Protein AF-J3A6S9-F1 (afdb_monomer_lite)

Secondary structure (DSSP, 8-state):
--PPP-----HHHHHHHHHHHHHHHTT--SSHHHHHHHHHHHHHHTTPPP-PPPEEHHHHHHHHT--HHHHHHHHHTTS--PEE-TTS-EEE-HHHHHHHHHHHHHHHTT--HHHHHHHHHHHHH-HHHHHHHHHHHHHHHHHHHHHHHHHHHHHHHHHHHHHHHTTTS---

Foldseek 3Di:
DDDDDDDDPDPPVVVVVVVVVVVVVLVVPPDPLLSVLVVLLVCLLVVNFAPDAKDWLVVLCVVNVHDSVVVVVCVVLVLAPWDQDPPRTTIGGRVRSSSVSNQVSVVVLVQDSVLSSVLSVCSVPPSVVSVVSVVVSSVVSVVVVVVVVVVVVVVVVVVVVVVVVVVVPDDD

Sequence (172 aa):
MNAMPLSRPDAAASAASDQAHLDNDAASFEDAFTQARWRAFLRIVEGRPRPATKAMIGDVARWHGVTLKALHNLDERRITQCERGPGGVRFYGPDDQARIEVALTLRDFDVGLDDIRRFIELLDRDRGAARTFLAQVLTDRIADFRRREQRAARTIAWLRTASSQTGDDRLP

Structure (mmCIF, N/CA/C/O backbone):
data_AF-J3A6S9-F1
#
_entry.id   AF-J3A6S9-F1
#
loop_
_atom_site.group_PDB
_atom_site.id
_atom_site.type_symbol
_atom_site.label_atom_id
_atom_site.label_alt_id
_atom_site.label_comp_id
_atom_site.label_asym_id
_atom_site.label_entity_id
_atom_site.label_seq_id
_atom_site.pdbx_PDB_ins_code
_atom_site.Cartn_x
_atom_site.Cartn_y
_atom_site.Cartn_z
_atom_site.occupancy
_atom_site.B_iso_or_equiv
_atom_site.auth_seq_id
_atom_site.auth_comp_id
_atom_site.auth_asym_id
_atom_site.auth_atom_id
_atom_site.pdbx_PDB_model_num
ATOM 1 N N . MET A 1 1 ? 44.675 30.190 24.594 1.00 42.97 1 MET A N 1
ATOM 2 C CA . MET A 1 1 ? 43.438 30.025 23.800 1.00 42.97 1 MET A CA 1
ATOM 3 C C . MET A 1 1 ? 43.577 28.753 22.986 1.00 42.97 1 MET A C 1
ATOM 5 O O . MET A 1 1 ? 44.373 28.753 22.063 1.00 42.97 1 MET A O 1
ATOM 9 N N . ASN A 1 2 ? 42.903 27.664 23.359 1.00 40.38 2 ASN A N 1
ATOM 10 C CA . ASN A 1 2 ? 42.873 26.453 22.537 1.00 40.38 2 ASN A CA 1
ATOM 11 C C . ASN A 1 2 ? 41.439 25.920 22.507 1.00 40.38 2 ASN A C 1
ATOM 13 O O . ASN A 1 2 ? 40.813 25.778 23.557 1.00 40.38 2 ASN A O 1
ATOM 17 N N . ALA A 1 3 ? 40.909 25.748 21.298 1.00 42.09 3 ALA A N 1
ATOM 18 C CA . ALA A 1 3 ? 39.516 25.426 21.032 1.00 42.09 3 ALA A CA 1
ATOM 19 C C . ALA A 1 3 ? 39.204 23.969 21.405 1.00 42.09 3 ALA A C 1
ATOM 21 O O . ALA A 1 3 ? 39.919 23.045 21.027 1.00 42.09 3 ALA A O 1
ATOM 22 N N . MET A 1 4 ? 38.118 23.784 22.149 1.00 37.06 4 MET A N 1
ATOM 23 C CA . MET A 1 4 ? 37.555 22.493 22.533 1.00 37.06 4 MET A CA 1
ATOM 24 C C . MET A 1 4 ? 36.762 21.924 21.339 1.00 37.06 4 MET A C 1
ATOM 26 O O . MET A 1 4 ? 35.887 22.628 20.829 1.00 37.06 4 MET A O 1
ATOM 30 N N . PRO A 1 5 ? 37.030 20.697 20.851 1.00 46.69 5 PRO A N 1
ATOM 31 C CA . PRO A 1 5 ? 36.211 20.105 19.804 1.00 46.69 5 PRO A CA 1
ATOM 32 C C . PRO A 1 5 ? 34.900 19.608 20.423 1.00 46.69 5 PRO A C 1
ATOM 34 O O . PRO A 1 5 ? 34.890 18.742 21.296 1.00 46.69 5 PRO A O 1
ATOM 37 N N . LEU A 1 6 ? 33.781 20.178 19.977 1.00 45.69 6 LEU A N 1
ATOM 38 C CA . LEU A 1 6 ? 32.445 19.672 20.276 1.00 45.69 6 LEU A CA 1
ATOM 39 C C . LEU A 1 6 ? 32.284 18.299 19.606 1.00 45.69 6 LEU A C 1
ATOM 41 O O . LEU A 1 6 ? 32.168 18.214 18.382 1.00 45.69 6 LEU A O 1
ATOM 45 N N . SER A 1 7 ? 32.271 17.232 20.411 1.00 49.41 7 SER A N 1
ATOM 46 C CA . SER A 1 7 ? 31.760 15.919 20.006 1.00 49.41 7 SER A CA 1
ATOM 47 C C . SER A 1 7 ? 30.349 16.085 19.451 1.00 49.41 7 SER A C 1
ATOM 49 O O . SER A 1 7 ? 29.420 16.418 20.186 1.00 49.41 7 SER A O 1
ATOM 51 N N . ARG A 1 8 ? 30.180 15.846 18.148 1.00 47.34 8 ARG A N 1
ATOM 52 C CA . ARG A 1 8 ? 28.858 15.589 17.573 1.00 47.34 8 ARG A CA 1
ATOM 53 C C . ARG A 1 8 ? 28.360 14.256 18.142 1.00 47.34 8 ARG A C 1
ATOM 55 O O . ARG A 1 8 ? 29.071 13.266 17.977 1.00 47.34 8 ARG A O 1
ATOM 62 N N . PRO A 1 9 ? 27.191 14.199 18.802 1.00 48.12 9 PRO A N 1
ATOM 63 C CA . PRO A 1 9 ? 26.603 12.923 19.158 1.00 48.12 9 PRO A CA 1
ATOM 64 C C . PRO A 1 9 ? 26.211 12.145 17.897 1.00 48.12 9 PRO A C 1
ATOM 66 O O . PRO A 1 9 ? 25.952 12.693 16.824 1.00 48.12 9 PRO A O 1
ATOM 69 N N . ASP A 1 10 ? 26.250 10.840 18.085 1.00 49.91 10 ASP A N 1
ATOM 70 C CA . ASP A 1 10 ? 26.443 9.774 17.122 1.00 49.91 10 ASP A CA 1
ATOM 71 C C . ASP A 1 10 ? 25.167 9.488 16.306 1.00 49.91 10 ASP A C 1
ATOM 73 O O . ASP A 1 10 ? 24.284 8.738 16.724 1.00 49.91 10 ASP A O 1
ATOM 77 N N . ALA A 1 11 ? 25.039 10.107 15.127 1.00 47.09 11 ALA A N 1
ATOM 78 C CA . ALA A 1 11 ? 23.911 9.859 14.221 1.00 47.09 11 ALA A CA 1
ATOM 79 C C . ALA A 1 11 ? 23.830 8.384 13.773 1.00 47.09 11 ALA A C 1
ATOM 81 O O . ALA A 1 11 ? 22.746 7.897 13.450 1.00 47.09 11 ALA A O 1
ATOM 82 N N . ALA A 1 12 ? 24.953 7.656 13.797 1.00 42.09 12 ALA A N 1
ATOM 83 C CA . ALA A 1 12 ? 24.983 6.233 13.486 1.00 42.09 12 ALA A CA 1
ATOM 84 C C . ALA A 1 12 ? 24.397 5.372 14.622 1.00 42.09 12 ALA A C 1
ATOM 86 O O . ALA A 1 12 ? 23.722 4.383 14.339 1.00 42.09 12 ALA A O 1
ATOM 87 N N . ALA A 1 13 ? 24.558 5.771 15.889 1.00 41.53 13 ALA A N 1
ATOM 88 C CA . ALA A 1 13 ? 23.974 5.058 17.032 1.00 41.53 13 ALA A CA 1
ATOM 89 C C . ALA A 1 13 ? 22.438 5.202 17.118 1.00 41.53 13 ALA A C 1
ATOM 91 O O . ALA A 1 13 ? 21.748 4.246 17.484 1.00 41.53 13 ALA A O 1
ATOM 92 N N . SER A 1 14 ? 21.891 6.364 16.729 1.00 44.12 14 SER A N 1
ATOM 93 C CA . SER A 1 14 ? 20.433 6.571 16.619 1.00 44.12 14 SER A CA 1
ATOM 94 C C . SER A 1 14 ? 19.834 5.723 15.496 1.00 44.12 14 SER A C 1
ATOM 96 O O . SER A 1 14 ? 18.850 5.026 15.716 1.00 44.12 14 SER A O 1
ATOM 98 N N . ALA A 1 15 ? 20.473 5.700 14.319 1.00 45.06 15 ALA A N 1
ATOM 99 C CA . ALA A 1 15 ? 20.019 4.890 13.188 1.00 45.06 15 ALA A CA 1
ATOM 100 C C . ALA A 1 15 ? 20.060 3.379 13.484 1.00 45.06 15 ALA A C 1
ATOM 102 O O . ALA A 1 15 ? 19.174 2.644 13.058 1.00 45.06 15 ALA A O 1
ATOM 103 N N . ALA A 1 16 ? 21.059 2.911 14.241 1.00 40.03 16 ALA A N 1
ATOM 104 C CA . ALA A 1 16 ? 21.155 1.512 14.656 1.00 40.03 16 ALA A CA 1
ATOM 105 C C . ALA A 1 16 ? 20.070 1.118 15.678 1.00 40.03 16 ALA A C 1
ATOM 107 O O . ALA A 1 16 ? 19.557 0.001 15.623 1.00 40.03 16 ALA A O 1
ATOM 108 N N . SER A 1 17 ? 19.692 2.035 16.576 1.00 43.38 17 SER A N 1
ATOM 109 C CA . SER A 1 17 ? 18.627 1.807 17.565 1.00 43.38 17 SER A CA 1
ATOM 110 C C . SER A 1 17 ? 17.234 1.833 16.925 1.00 43.38 17 SER A C 1
ATOM 112 O O . SER A 1 17 ? 16.406 0.979 17.239 1.00 43.38 17 SER A O 1
ATOM 114 N N . ASP A 1 18 ? 16.999 2.742 15.973 1.00 45.44 18 ASP A N 1
ATOM 115 C CA . ASP A 1 18 ? 15.759 2.788 15.186 1.00 45.44 18 ASP A CA 1
ATOM 116 C C . ASP A 1 18 ? 15.609 1.534 14.309 1.00 45.44 18 ASP A C 1
ATOM 118 O O . ASP A 1 18 ? 14.529 0.947 14.239 1.00 45.44 18 ASP A O 1
ATOM 122 N N . GLN A 1 19 ? 16.703 1.059 13.698 1.00 50.31 19 GLN A N 1
ATOM 123 C CA . GLN A 1 19 ? 16.704 -0.177 12.910 1.00 50.31 19 GLN A CA 1
ATOM 124 C C . GLN A 1 19 ? 16.385 -1.410 13.770 1.00 50.31 19 GLN A C 1
ATOM 126 O O . GLN A 1 19 ? 15.580 -2.246 13.366 1.00 50.31 19 GLN A O 1
ATOM 131 N N . ALA A 1 20 ? 16.952 -1.501 14.976 1.00 46.62 20 ALA A N 1
ATOM 132 C CA . ALA A 1 20 ? 16.676 -2.601 15.899 1.00 46.62 20 ALA A CA 1
ATOM 133 C C . ALA A 1 20 ? 15.212 -2.624 16.385 1.00 46.62 20 ALA A C 1
ATOM 135 O O . ALA A 1 20 ? 14.666 -3.698 16.635 1.00 46.62 20 ALA A O 1
ATOM 136 N N . HIS A 1 21 ? 14.557 -1.461 16.494 1.00 38.19 21 HIS A N 1
ATOM 137 C CA . HIS A 1 21 ? 13.130 -1.377 16.824 1.00 38.19 21 HIS A CA 1
ATOM 138 C C . HIS A 1 21 ? 12.247 -1.847 15.653 1.00 38.19 21 HIS A C 1
ATOM 140 O O . HIS A 1 21 ? 11.332 -2.646 15.854 1.00 38.19 21 HIS A O 1
ATOM 146 N N . LEU A 1 22 ? 12.582 -1.440 14.420 1.00 50.31 22 LEU A N 1
ATOM 147 C CA . LEU A 1 22 ? 11.903 -1.887 13.194 1.00 50.31 22 LEU A CA 1
ATOM 148 C C . LEU A 1 22 ? 12.025 -3.404 12.969 1.00 50.31 22 LEU A C 1
ATOM 150 O O . LEU A 1 22 ? 11.072 -4.043 12.517 1.00 50.31 22 LEU A O 1
ATOM 154 N N . ASP A 1 23 ? 13.179 -3.985 13.305 1.00 48.28 23 ASP A N 1
ATOM 155 C CA . 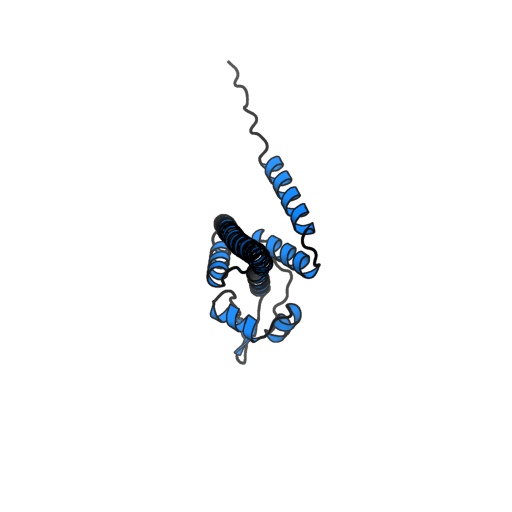ASP A 1 23 ? 13.427 -5.424 13.193 1.00 48.28 23 ASP A CA 1
ATOM 156 C C . ASP A 1 23 ? 12.625 -6.240 14.230 1.00 48.28 23 ASP A C 1
ATOM 158 O O . ASP A 1 23 ? 12.256 -7.385 13.954 1.00 48.28 23 ASP A O 1
ATOM 162 N N . ASN A 1 24 ? 12.303 -5.655 15.392 1.00 51.47 24 ASN A N 1
ATOM 163 C CA . ASN A 1 24 ? 11.503 -6.300 16.439 1.00 51.47 24 ASN A CA 1
ATOM 164 C C . ASN A 1 24 ? 9.994 -6.265 16.118 1.00 51.47 24 ASN A C 1
ATOM 166 O O . ASN A 1 24 ? 9.309 -7.275 16.255 1.00 51.47 24 ASN A O 1
ATOM 170 N N . ASP A 1 25 ? 9.480 -5.155 15.575 1.00 50.84 25 ASP A N 1
ATOM 171 C CA . ASP A 1 25 ? 8.081 -5.058 15.120 1.00 50.84 25 ASP A CA 1
ATOM 172 C C . ASP A 1 25 ? 7.797 -5.929 13.882 1.00 50.84 25 ASP A C 1
ATOM 174 O O . ASP A 1 25 ? 6.701 -6.469 13.725 1.00 50.84 25 ASP A O 1
ATOM 178 N N . ALA A 1 26 ? 8.805 -6.162 13.035 1.00 44.97 26 ALA A N 1
ATOM 179 C CA . ALA A 1 26 ? 8.740 -7.119 11.928 1.00 44.97 26 ALA A CA 1
ATOM 180 C C . ALA A 1 26 ? 8.470 -8.569 12.380 1.00 44.97 26 ALA A C 1
ATOM 182 O O . ALA A 1 26 ? 7.994 -9.392 11.590 1.00 44.97 26 ALA A O 1
ATOM 183 N N . ALA A 1 27 ? 8.829 -8.906 13.623 1.00 47.47 27 ALA A N 1
ATOM 184 C CA . ALA A 1 27 ? 8.594 -10.214 14.229 1.00 47.47 27 ALA A CA 1
ATOM 185 C C . ALA A 1 27 ? 7.190 -10.346 14.846 1.00 47.47 27 ALA A C 1
ATOM 187 O O . ALA A 1 27 ? 6.750 -11.468 15.084 1.00 47.47 27 ALA A O 1
ATOM 188 N N . SER A 1 28 ? 6.471 -9.233 15.032 1.00 52.34 28 SER A N 1
ATOM 189 C CA . SER A 1 28 ? 5.099 -9.196 15.563 1.00 52.34 28 SER A CA 1
ATOM 190 C C . SER A 1 28 ? 4.023 -9.527 14.522 1.00 52.34 28 SER A C 1
ATOM 192 O O . SER A 1 28 ? 2.851 -9.663 14.868 1.00 52.34 28 SER A O 1
ATOM 194 N N . PHE A 1 29 ? 4.384 -9.665 13.242 1.00 56.12 29 PHE A N 1
ATOM 195 C CA . PHE A 1 29 ? 3.459 -10.152 12.221 1.00 56.12 29 PHE A CA 1
ATOM 196 C C . PHE A 1 29 ? 3.288 -11.670 12.367 1.00 56.12 29 PHE A C 1
ATOM 198 O O . PHE A 1 29 ? 4.173 -12.435 11.995 1.00 56.12 29 PHE A O 1
ATOM 205 N N . GLU A 1 30 ? 2.140 -12.088 12.908 1.00 52.50 30 GLU A N 1
ATOM 206 C CA . GLU A 1 30 ? 1.840 -13.480 13.295 1.00 52.50 30 GLU A CA 1
ATOM 207 C C . GLU A 1 30 ? 1.896 -14.498 12.142 1.00 52.50 30 GLU A C 1
ATOM 209 O O . GLU A 1 30 ? 2.030 -15.695 12.386 1.00 52.50 30 GLU A O 1
ATOM 214 N N . ASP A 1 31 ? 1.825 -14.047 10.887 1.00 61.59 31 ASP A N 1
ATOM 215 C CA . ASP A 1 31 ? 1.837 -14.921 9.719 1.00 61.59 31 ASP A CA 1
ATOM 216 C C . ASP A 1 31 ? 3.097 -14.745 8.846 1.00 61.59 31 ASP A C 1
ATOM 218 O O . ASP A 1 31 ? 3.525 -13.636 8.503 1.00 61.59 31 ASP A O 1
ATOM 222 N N . ALA A 1 32 ? 3.677 -15.879 8.436 1.00 57.12 32 ALA A N 1
ATOM 223 C CA . ALA A 1 32 ? 4.919 -15.945 7.668 1.00 57.12 32 ALA A CA 1
ATOM 224 C C . ALA A 1 32 ? 4.820 -15.266 6.290 1.00 57.12 32 ALA A C 1
ATOM 226 O O . ALA A 1 32 ? 5.814 -14.720 5.800 1.00 57.12 32 ALA A O 1
ATOM 227 N N . PHE A 1 33 ? 3.637 -15.257 5.665 1.00 55.28 33 PHE A N 1
ATOM 228 C CA . PHE A 1 33 ? 3.404 -14.550 4.405 1.00 55.28 33 PHE A CA 1
ATOM 229 C C . PHE A 1 33 ? 3.425 -13.033 4.622 1.00 55.28 33 PHE A C 1
ATOM 231 O O . PHE A 1 33 ? 4.037 -12.312 3.828 1.00 55.28 33 PHE A O 1
ATOM 238 N N . THR A 1 34 ? 2.876 -12.552 5.740 1.00 66.75 34 THR A N 1
ATOM 239 C CA . THR A 1 34 ? 2.964 -11.137 6.145 1.00 66.75 34 THR A CA 1
ATOM 240 C C . THR A 1 34 ? 4.410 -10.733 6.430 1.00 66.75 34 THR A C 1
ATOM 242 O O . THR A 1 34 ? 4.874 -9.711 5.927 1.00 66.75 34 THR A O 1
ATOM 245 N N . GLN A 1 35 ? 5.174 -11.571 7.135 1.00 65.50 35 GLN A N 1
ATOM 246 C CA . GLN A 1 35 ? 6.582 -11.297 7.42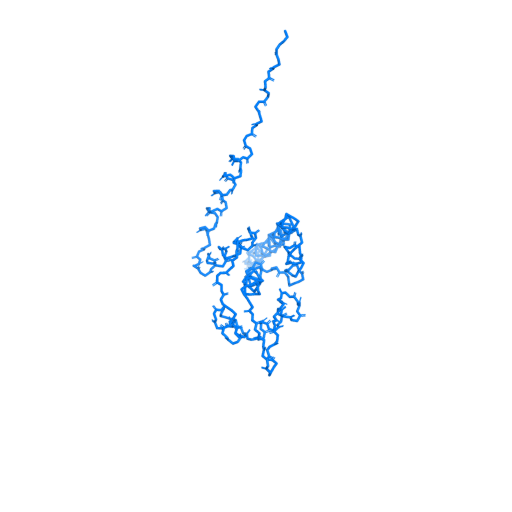8 1.00 65.50 35 GLN A CA 1
ATOM 247 C C . GLN A 1 35 ? 7.468 -11.304 6.168 1.00 65.50 35 GLN A C 1
ATOM 249 O O . GLN A 1 35 ? 8.332 -10.437 6.006 1.00 65.50 35 GLN A O 1
ATOM 254 N N . ALA A 1 36 ? 7.261 -12.247 5.242 1.00 65.50 36 ALA A N 1
ATOM 255 C CA . ALA A 1 36 ? 7.993 -12.295 3.975 1.00 65.50 36 ALA A CA 1
ATOM 256 C C . ALA A 1 36 ? 7.714 -11.059 3.106 1.00 65.50 36 ALA A C 1
ATOM 258 O O . ALA A 1 36 ? 8.639 -10.476 2.531 1.00 65.50 36 ALA A O 1
ATOM 259 N N . ARG A 1 37 ? 6.451 -10.624 3.054 1.00 70.75 37 ARG A N 1
ATOM 260 C CA . ARG A 1 37 ? 6.024 -9.435 2.308 1.00 70.75 37 ARG A CA 1
ATOM 261 C C . ARG A 1 37 ? 6.475 -8.137 2.964 1.00 70.75 37 ARG A C 1
ATOM 263 O O . ARG A 1 37 ? 6.918 -7.240 2.256 1.00 70.75 37 ARG A O 1
ATOM 270 N N . TRP A 1 38 ? 6.484 -8.070 4.292 1.00 71.94 38 TRP A N 1
ATOM 271 C CA . TRP A 1 38 ? 7.078 -6.968 5.047 1.00 71.94 38 TRP A CA 1
ATOM 272 C C . TRP A 1 38 ? 8.584 -6.833 4.780 1.00 71.94 38 TRP A C 1
ATOM 274 O O . TRP A 1 38 ? 9.061 -5.755 4.432 1.00 71.94 38 TRP A O 1
ATOM 284 N N . ARG A 1 39 ? 9.338 -7.940 4.826 1.00 70.75 39 ARG A N 1
ATOM 285 C CA . ARG A 1 39 ? 10.770 -7.945 4.468 1.00 70.75 39 ARG A CA 1
ATOM 286 C C . ARG A 1 39 ? 11.007 -7.517 3.021 1.00 70.75 39 ARG A C 1
ATOM 288 O O . ARG A 1 39 ? 11.978 -6.820 2.732 1.00 70.75 39 ARG A O 1
ATOM 295 N N . ALA A 1 40 ? 10.140 -7.939 2.103 1.00 68.81 40 ALA A N 1
ATOM 296 C CA . ALA A 1 40 ? 10.210 -7.518 0.711 1.00 68.81 40 ALA A CA 1
ATOM 297 C C . ALA A 1 40 ? 9.906 -6.020 0.546 1.00 68.81 40 ALA A C 1
ATOM 299 O O . ALA A 1 40 ? 10.640 -5.325 -0.154 1.00 68.81 40 ALA A O 1
ATOM 300 N N . PHE A 1 41 ? 8.892 -5.511 1.245 1.00 76.44 41 PHE A N 1
ATOM 301 C CA . PHE A 1 41 ? 8.562 -4.092 1.306 1.00 76.44 41 PHE A CA 1
ATOM 302 C C . PHE A 1 41 ? 9.747 -3.259 1.820 1.00 76.44 41 PHE A C 1
ATOM 304 O O . PHE A 1 41 ? 10.165 -2.325 1.135 1.00 76.44 41 PHE A O 1
ATOM 311 N N . LEU A 1 42 ? 10.356 -3.635 2.952 1.00 78.38 42 LEU A N 1
ATOM 312 C CA . LEU A 1 42 ? 11.5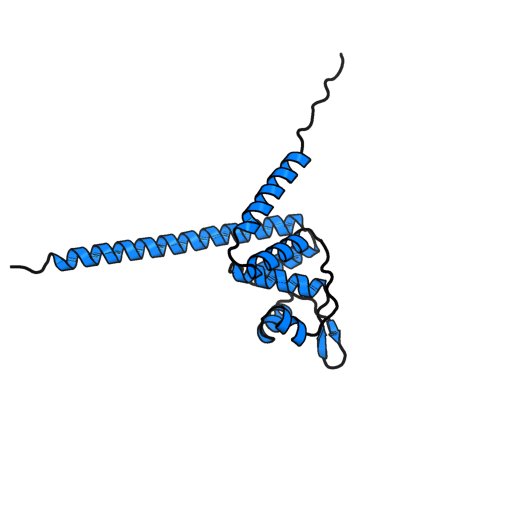16 -2.929 3.507 1.00 78.38 42 LEU A CA 1
ATOM 313 C C . LEU A 1 42 ? 12.680 -2.885 2.518 1.00 78.38 42 LEU A C 1
ATOM 315 O O . LEU A 1 42 ? 13.232 -1.817 2.267 1.00 78.38 42 LEU A O 1
ATOM 319 N N . ARG A 1 43 ? 12.977 -4.010 1.855 1.00 78.75 43 ARG A N 1
ATOM 320 C CA . ARG A 1 43 ? 14.013 -4.085 0.815 1.00 78.75 43 ARG A CA 1
ATOM 321 C C . ARG A 1 43 ? 13.814 -3.018 -0.267 1.00 78.75 43 ARG A C 1
ATOM 323 O O . ARG A 1 43 ? 14.765 -2.356 -0.677 1.00 78.75 43 ARG A O 1
ATOM 330 N N . ILE A 1 44 ? 12.577 -2.826 -0.709 1.00 75.50 44 ILE A N 1
ATOM 331 C CA . ILE A 1 44 ? 12.235 -1.899 -1.792 1.00 75.50 44 ILE A CA 1
ATOM 332 C C . ILE A 1 44 ? 12.313 -0.445 -1.321 1.00 75.50 44 ILE A C 1
ATOM 334 O O . ILE A 1 44 ? 12.863 0.408 -2.026 1.00 75.50 44 ILE A O 1
ATOM 338 N N . VAL A 1 45 ? 11.846 -0.170 -0.102 1.00 72.12 45 VAL A N 1
ATOM 339 C CA . VAL A 1 45 ? 11.977 1.142 0.553 1.00 72.12 45 VAL A CA 1
ATOM 340 C C . VAL A 1 45 ? 13.443 1.511 0.794 1.00 72.12 45 VAL A C 1
ATOM 342 O O . VAL A 1 45 ? 13.826 2.681 0.697 1.00 72.12 45 VAL A O 1
ATOM 345 N N . GLU A 1 46 ? 14.286 0.522 1.060 1.00 73.56 46 GLU A N 1
ATOM 346 C CA . GLU A 1 46 ? 15.737 0.652 1.214 1.00 73.56 46 GLU A CA 1
ATOM 347 C C . GLU A 1 46 ? 16.484 0.751 -0.124 1.00 73.56 46 GLU A C 1
ATOM 349 O O . GLU A 1 46 ? 17.665 1.085 -0.136 1.00 73.56 46 GLU A O 1
ATOM 354 N N . GLY A 1 47 ? 15.814 0.505 -1.254 1.00 68.25 47 GLY A N 1
ATOM 355 C CA . GLY A 1 47 ? 16.428 0.548 -2.584 1.00 68.25 47 GLY A CA 1
ATOM 356 C C . GLY A 1 47 ? 17.300 -0.658 -2.914 1.00 68.25 47 GLY A C 1
ATOM 357 O O . GLY A 1 47 ? 18.151 -0.585 -3.797 1.00 68.25 47 GLY A O 1
ATOM 358 N N . ARG A 1 48 ? 17.095 -1.776 -2.221 1.00 71.94 48 ARG A N 1
ATOM 359 C CA . ARG A 1 48 ? 17.767 -3.041 -2.506 1.00 71.94 48 ARG A CA 1
ATOM 360 C C . ARG A 1 48 ? 17.023 -3.765 -3.648 1.00 71.94 48 ARG A C 1
ATOM 362 O O . ARG A 1 48 ? 15.803 -3.929 -3.566 1.00 71.94 48 ARG A O 1
ATOM 369 N N . PRO A 1 49 ? 17.717 -4.209 -4.711 1.00 61.34 49 PRO A N 1
ATOM 370 C CA . PRO A 1 49 ? 17.073 -4.795 -5.885 1.00 61.34 49 PRO A CA 1
ATOM 371 C C . PRO A 1 49 ? 16.453 -6.167 -5.588 1.00 61.34 49 PRO A C 1
ATOM 373 O O . PRO A 1 49 ? 16.927 -6.921 -4.732 1.00 61.34 49 PRO A O 1
ATOM 376 N N . ARG A 1 50 ? 15.394 -6.517 -6.328 1.00 66.62 50 ARG A N 1
ATOM 377 C CA . ARG A 1 50 ? 14.812 -7.865 -6.312 1.00 66.62 50 ARG A CA 1
ATOM 378 C C . ARG A 1 50 ? 15.612 -8.771 -7.260 1.00 66.62 50 ARG A C 1
ATOM 380 O O . ARG A 1 50 ? 15.749 -8.416 -8.426 1.00 66.62 50 ARG A O 1
ATOM 387 N N . PRO A 1 51 ? 16.061 -9.968 -6.840 1.00 65.12 51 PRO A N 1
ATOM 388 C CA . PRO A 1 51 ? 16.759 -10.910 -7.722 1.00 65.12 51 PRO A CA 1
ATOM 389 C C . PRO A 1 51 ? 15.804 -11.671 -8.667 1.00 65.12 51 PRO A C 1
ATOM 391 O O . PRO A 1 51 ? 16.042 -12.831 -8.989 1.00 65.12 51 PRO A O 1
ATOM 394 N N . ALA A 1 52 ? 14.683 -11.070 -9.075 1.00 69.56 52 ALA A N 1
ATOM 395 C CA . ALA A 1 52 ? 13.674 -11.766 -9.865 1.00 69.56 52 ALA A CA 1
ATOM 396 C C . ALA A 1 52 ? 13.951 -11.678 -11.366 1.00 69.56 52 ALA A C 1
ATOM 398 O O . ALA A 1 52 ? 14.306 -10.631 -11.902 1.00 69.56 52 ALA A O 1
ATOM 399 N N . THR A 1 53 ? 13.729 -12.787 -12.060 1.00 81.69 53 THR A N 1
ATOM 400 C CA . THR A 1 53 ? 13.752 -12.836 -13.521 1.00 8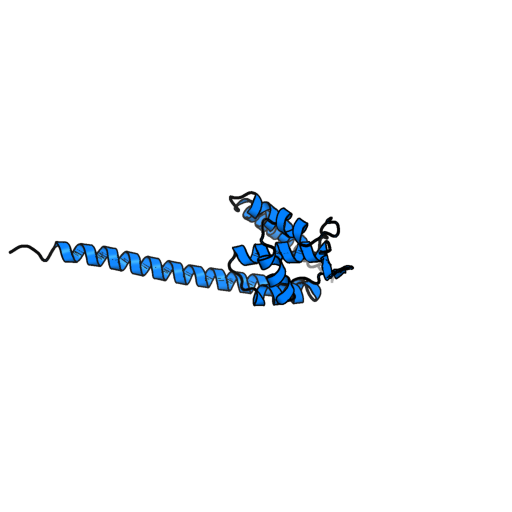1.69 53 THR A CA 1
ATOM 401 C C . THR A 1 53 ? 12.439 -12.290 -14.087 1.00 81.69 53 THR A C 1
ATOM 403 O O . THR A 1 53 ? 11.385 -12.373 -13.451 1.00 81.69 53 THR A O 1
ATOM 406 N N . LYS A 1 54 ? 12.499 -11.734 -15.301 1.00 87.88 54 LYS A N 1
ATOM 407 C CA . LYS A 1 54 ? 11.326 -11.304 -16.070 1.00 87.88 54 LYS A CA 1
ATOM 408 C C . LYS A 1 54 ? 10.334 -12.464 -16.226 1.00 87.88 54 LYS A C 1
ATOM 410 O O . LYS A 1 54 ? 10.731 -13.547 -16.648 1.00 87.88 54 LYS A O 1
ATOM 415 N N . ALA A 1 55 ? 9.061 -12.229 -15.914 1.00 89.50 55 ALA A N 1
ATOM 416 C CA . ALA A 1 55 ? 8.028 -13.269 -15.889 1.00 89.50 55 ALA A CA 1
ATOM 417 C C . ALA A 1 55 ? 6.719 -12.808 -16.542 1.00 89.50 55 ALA A C 1
ATOM 419 O O . ALA A 1 55 ? 6.431 -11.609 -16.595 1.00 89.50 55 ALA A O 1
ATOM 420 N N . MET A 1 56 ? 5.924 -13.754 -17.048 1.00 93.06 56 MET A N 1
ATOM 421 C CA . MET A 1 56 ? 4.611 -13.467 -17.633 1.00 93.06 56 MET A CA 1
ATOM 422 C C . MET A 1 56 ? 3.563 -13.212 -16.545 1.00 93.06 56 MET A C 1
ATOM 424 O O . MET A 1 56 ? 3.659 -13.735 -15.436 1.00 93.06 56 MET A O 1
ATOM 428 N N . ILE A 1 57 ? 2.502 -12.472 -16.886 1.00 92.44 57 ILE A N 1
ATOM 429 C CA . ILE A 1 57 ? 1.396 -12.163 -15.961 1.00 92.44 57 ILE A CA 1
ATOM 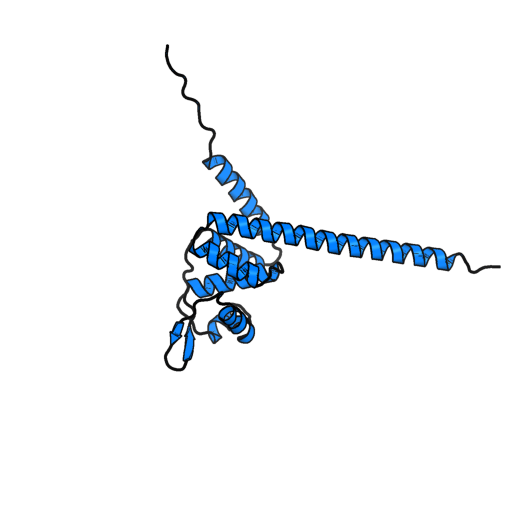430 C C . ILE A 1 57 ? 0.810 -13.399 -15.251 1.00 92.44 57 ILE A C 1
ATOM 432 O O . ILE A 1 57 ? 0.461 -13.321 -14.076 1.00 92.44 57 ILE A O 1
ATOM 436 N N . GLY A 1 58 ? 0.726 -14.543 -15.940 1.00 91.12 58 GLY A N 1
ATOM 437 C CA . GLY A 1 58 ? 0.206 -15.790 -15.370 1.00 91.12 58 GLY A CA 1
ATOM 438 C C . GLY A 1 58 ? 1.095 -16.376 -14.273 1.00 91.12 58 GLY A C 1
ATOM 439 O O . GLY A 1 58 ? 0.581 -16.852 -13.260 1.00 91.12 58 GLY A O 1
ATOM 440 N N . ASP A 1 59 ? 2.413 -16.297 -14.443 1.00 91.69 59 ASP A N 1
ATOM 441 C CA . ASP A 1 59 ? 3.377 -16.774 -13.449 1.00 91.69 59 ASP A CA 1
ATOM 442 C C . ASP A 1 59 ? 3.395 -15.847 -12.236 1.00 91.69 59 ASP A C 1
ATOM 444 O O . ASP A 1 59 ? 3.303 -16.307 -11.101 1.00 91.69 59 ASP A O 1
ATOM 448 N N . VAL A 1 60 ? 3.390 -14.533 -12.478 1.00 89.50 60 VAL A N 1
ATOM 449 C CA . VAL A 1 60 ? 3.333 -13.505 -11.429 1.00 89.50 60 VAL A CA 1
ATOM 450 C C . VAL A 1 60 ? 2.059 -13.650 -10.591 1.00 89.50 60 VAL A C 1
ATOM 452 O O . VAL A 1 60 ? 2.122 -13.648 -9.363 1.00 89.50 60 VAL A O 1
ATOM 455 N N . ALA A 1 61 ? 0.903 -13.853 -11.229 1.00 89.38 61 ALA A N 1
ATOM 456 C CA . ALA A 1 61 ? -0.362 -14.097 -10.535 1.00 89.38 61 ALA A CA 1
ATOM 457 C C . ALA A 1 61 ? -0.278 -15.321 -9.612 1.00 89.38 61 ALA A C 1
ATOM 459 O O . ALA A 1 61 ? -0.699 -15.262 -8.456 1.00 89.38 61 ALA A O 1
ATOM 460 N N . ARG A 1 62 ? 0.327 -16.410 -10.101 1.00 87.50 62 ARG A N 1
ATOM 461 C CA . ARG A 1 62 ? 0.518 -17.644 -9.335 1.00 87.50 62 ARG A CA 1
ATOM 462 C C . ARG A 1 62 ? 1.468 -17.450 -8.156 1.00 87.50 62 ARG A C 1
ATOM 464 O O . ARG A 1 62 ? 1.147 -17.891 -7.059 1.00 87.50 62 ARG A O 1
ATOM 471 N N . TRP A 1 63 ? 2.610 -16.796 -8.362 1.00 86.38 63 TRP A N 1
ATOM 472 C CA . TRP A 1 63 ? 3.615 -16.578 -7.315 1.00 86.38 63 TRP A CA 1
ATOM 473 C C . TRP A 1 63 ? 3.102 -15.703 -6.176 1.00 86.38 63 TRP A C 1
ATOM 475 O O . TRP A 1 63 ? 3.426 -15.957 -5.020 1.00 86.38 63 TRP A O 1
ATOM 485 N N . HIS A 1 64 ? 2.289 -14.695 -6.493 1.00 82.56 64 HIS A N 1
ATOM 486 C CA . HIS A 1 64 ? 1.724 -13.787 -5.495 1.00 82.56 64 HIS A CA 1
ATOM 487 C C . HIS A 1 64 ? 0.339 -14.214 -4.986 1.00 82.56 64 HIS A C 1
ATOM 489 O O . HIS A 1 64 ? -0.213 -13.538 -4.123 1.00 82.56 64 HIS A O 1
ATOM 495 N N . GLY A 1 65 ? -0.233 -15.308 -5.504 1.00 86.12 65 GLY A N 1
ATOM 496 C CA . GLY A 1 65 ? -1.556 -15.793 -5.097 1.00 86.12 65 GLY A CA 1
ATOM 497 C C . GLY A 1 65 ? -2.701 -14.832 -5.439 1.00 86.12 65 GLY A C 1
ATOM 498 O O . GLY A 1 65 ? -3.709 -14.800 -4.738 1.00 86.12 65 GLY A O 1
ATOM 499 N N . VAL A 1 66 ? -2.557 -14.028 -6.497 1.00 88.88 66 VAL A N 1
ATOM 500 C CA . VAL A 1 66 ? -3.546 -13.019 -6.909 1.00 88.88 66 VAL A CA 1
ATOM 501 C C . VAL A 1 66 ? -4.184 -13.369 -8.246 1.00 88.88 66 VAL A C 1
ATOM 503 O O . VAL A 1 66 ? -3.642 -14.114 -9.056 1.00 88.88 66 VAL A O 1
ATOM 506 N N . THR A 1 67 ? -5.358 -12.802 -8.513 1.00 92.06 67 THR A N 1
ATOM 507 C CA . THR A 1 67 ? -6.016 -12.981 -9.813 1.00 92.06 67 THR A CA 1
ATOM 508 C C . THR A 1 67 ? -5.341 -12.136 -10.897 1.00 92.06 67 THR A C 1
ATOM 510 O O . THR A 1 67 ? -4.817 -11.055 -10.627 1.00 92.06 67 THR A O 1
ATOM 513 N N . LEU A 1 68 ? -5.452 -12.560 -12.162 1.00 93.50 68 LEU A N 1
ATOM 514 C CA . LEU A 1 68 ? -5.048 -11.732 -13.310 1.00 93.50 68 LEU A CA 1
ATOM 515 C C . LEU A 1 68 ? -5.755 -10.368 -13.307 1.00 93.50 68 LEU A C 1
ATOM 517 O O . LEU A 1 68 ? -5.158 -9.358 -13.660 1.00 93.50 68 LEU A O 1
ATOM 521 N N . LYS A 1 69 ? -7.020 -10.328 -12.864 1.00 92.12 69 LYS A N 1
ATOM 522 C CA . LYS A 1 69 ? -7.799 -9.090 -12.731 1.00 92.12 69 LYS A CA 1
ATOM 523 C C . LYS A 1 69 ? -7.174 -8.121 -11.726 1.00 92.12 69 LYS A C 1
ATOM 525 O O . LYS A 1 69 ? -7.176 -6.921 -11.981 1.00 92.12 69 LYS A O 1
ATOM 530 N N . ALA A 1 70 ? -6.636 -8.623 -10.614 1.00 90.81 70 ALA A N 1
ATOM 531 C CA . ALA A 1 70 ? -5.924 -7.790 -9.649 1.00 90.81 70 ALA A CA 1
ATOM 532 C C . ALA A 1 70 ? -4.657 -7.188 -10.270 1.00 90.81 70 ALA A C 1
ATOM 534 O O . ALA A 1 70 ? -4.459 -5.982 -10.165 1.00 90.81 70 ALA A O 1
ATOM 535 N N . LEU A 1 71 ? -3.860 -7.984 -10.993 1.00 90.69 71 LEU A N 1
ATOM 536 C CA . LEU A 1 71 ? -2.674 -7.474 -11.693 1.00 90.69 71 LEU A CA 1
ATOM 537 C C . LEU A 1 71 ? -3.030 -6.443 -12.771 1.00 90.69 71 LEU A C 1
ATOM 539 O O . LEU A 1 71 ? -2.422 -5.378 -12.817 1.00 90.69 71 LEU A O 1
ATOM 543 N N . HIS A 1 72 ? -4.071 -6.694 -13.569 1.00 90.50 72 HIS A N 1
ATOM 544 C CA . HIS A 1 72 ? -4.568 -5.708 -14.531 1.00 90.50 72 HIS A CA 1
ATOM 545 C C . HIS A 1 72 ? -4.995 -4.402 -13.858 1.00 90.50 72 HIS A C 1
ATOM 547 O O . HIS A 1 72 ? -4.707 -3.333 -14.385 1.00 90.50 72 HIS A O 1
ATOM 553 N N . ASN A 1 73 ? -5.630 -4.467 -12.685 1.00 89.50 73 ASN A N 1
ATOM 554 C CA . ASN A 1 73 ? -6.017 -3.259 -11.964 1.00 89.50 73 ASN A CA 1
ATOM 555 C C . ASN A 1 73 ? -4.804 -2.432 -11.509 1.00 89.50 73 ASN A C 1
ATOM 557 O O . ASN A 1 73 ? -4.864 -1.203 -11.528 1.00 89.50 73 ASN A O 1
ATOM 561 N N . LEU A 1 74 ? -3.703 -3.087 -11.125 1.00 90.75 74 LEU A N 1
ATOM 562 C CA . LEU A 1 74 ? -2.452 -2.399 -10.793 1.00 90.75 74 LEU A CA 1
ATOM 563 C C . LEU A 1 74 ? -1.840 -1.735 -12.036 1.00 90.75 74 LEU A C 1
ATOM 565 O O . LEU A 1 74 ? -1.467 -0.561 -11.978 1.00 90.75 74 LEU A O 1
ATOM 569 N N . ASP A 1 75 ? -1.815 -2.437 -13.172 1.00 89.56 75 ASP A N 1
ATOM 570 C CA . ASP A 1 75 ? -1.321 -1.877 -14.437 1.00 89.56 75 ASP A CA 1
ATOM 571 C C . ASP A 1 75 ? -2.152 -0.672 -14.903 1.00 89.56 75 ASP A C 1
ATOM 573 O O . ASP A 1 75 ? -1.605 0.350 -15.315 1.00 89.56 75 ASP A O 1
ATOM 577 N N . GLU A 1 76 ? -3.484 -0.769 -14.840 1.00 89.62 76 GLU A N 1
ATOM 578 C CA . GLU A 1 76 ? -4.411 0.301 -15.237 1.00 89.62 76 GLU A CA 1
ATOM 579 C C . GLU A 1 76 ? -4.184 1.578 -14.425 1.00 89.62 76 GLU A C 1
ATOM 581 O O . GLU A 1 76 ? -4.305 2.689 -14.946 1.00 89.62 76 GLU A O 1
ATOM 586 N N . ARG A 1 77 ? -3.789 1.424 -13.160 1.00 89.44 77 ARG A N 1
ATOM 587 C CA . ARG A 1 77 ? -3.439 2.529 -12.264 1.00 89.44 77 ARG A CA 1
ATOM 588 C C . ARG A 1 77 ? -1.980 2.967 -12.376 1.00 89.44 77 ARG A C 1
ATOM 590 O O . ARG A 1 77 ? -1.558 3.824 -11.606 1.00 89.44 77 ARG A O 1
ATOM 597 N N . ARG A 1 78 ? -1.223 2.419 -13.333 1.00 89.12 78 ARG A N 1
ATOM 598 C CA . ARG A 1 78 ? 0.197 2.728 -13.581 1.00 89.12 78 ARG A CA 1
ATOM 599 C C . ARG A 1 78 ? 1.090 2.512 -12.357 1.00 89.12 78 ARG A C 1
ATOM 601 O O . ARG A 1 78 ? 2.082 3.209 -12.177 1.00 89.12 78 ARG A O 1
ATOM 608 N N . ILE A 1 79 ? 0.723 1.550 -11.512 1.00 87.62 79 ILE A N 1
ATOM 609 C CA . ILE A 1 79 ? 1.532 1.117 -10.364 1.00 87.62 79 ILE A CA 1
ATOM 610 C C . ILE A 1 79 ? 2.736 0.296 -10.844 1.00 87.62 79 ILE A C 1
ATOM 612 O O . ILE A 1 79 ? 3.797 0.329 -10.232 1.00 87.62 79 ILE A O 1
ATOM 616 N N . THR A 1 80 ? 2.580 -0.412 -11.958 1.00 87.81 80 THR A N 1
ATOM 617 C CA . THR A 1 80 ? 3.597 -1.201 -12.661 1.00 87.81 80 THR A CA 1
ATOM 618 C C . THR A 1 80 ? 3.888 -0.576 -14.028 1.00 87.81 80 THR A C 1
ATOM 620 O O . THR A 1 80 ? 3.055 0.134 -14.596 1.00 87.81 80 THR A O 1
ATOM 623 N N . GLN A 1 81 ? 5.069 -0.851 -14.582 1.00 83.12 81 GLN A N 1
ATOM 624 C CA . GLN A 1 81 ? 5.505 -0.401 -15.908 1.00 83.12 81 GLN A CA 1
ATOM 625 C C . GLN A 1 81 ? 5.781 -1.610 -16.810 1.00 83.12 81 GLN A C 1
ATOM 627 O O . GLN A 1 81 ? 6.812 -1.687 -17.471 1.00 83.12 81 GLN A O 1
ATOM 632 N N . CYS A 1 82 ? 4.848 -2.569 -16.831 1.00 83.62 82 CYS A N 1
ATOM 633 C CA . CYS A 1 82 ? 5.050 -3.837 -17.523 1.00 83.62 82 CYS A CA 1
ATOM 634 C C . CYS A 1 82 ? 5.386 -3.644 -19.012 1.00 83.62 82 CYS A C 1
ATOM 636 O O . CYS A 1 82 ? 4.724 -2.890 -19.737 1.00 83.62 82 CYS A O 1
ATOM 638 N N . GLU A 1 83 ? 6.357 -4.407 -19.499 1.00 84.00 83 GLU A N 1
ATOM 639 C CA . GLU A 1 83 ? 6.663 -4.470 -20.922 1.00 84.00 83 GLU A CA 1
ATOM 640 C C . GLU A 1 83 ? 5.653 -5.369 -21.638 1.00 84.00 83 GLU A C 1
ATOM 642 O O . GLU A 1 83 ? 5.259 -6.429 -21.142 1.00 84.00 83 GLU A O 1
ATOM 647 N N . ARG A 1 84 ? 5.250 -4.979 -22.849 1.00 85.19 84 ARG A N 1
ATOM 648 C CA . ARG A 1 84 ? 4.426 -5.827 -23.716 1.00 85.19 84 ARG A CA 1
ATOM 649 C C . ARG A 1 84 ? 5.326 -6.546 -24.708 1.00 85.19 84 ARG A C 1
ATOM 651 O O . ARG A 1 84 ? 6.035 -5.904 -25.476 1.00 85.19 84 ARG A O 1
ATOM 658 N N . GLY A 1 85 ? 5.305 -7.874 -24.677 1.00 79.94 85 GLY A N 1
ATOM 659 C CA . GLY A 1 85 ? 6.039 -8.698 -25.630 1.00 79.94 85 GLY A CA 1
ATOM 660 C C . GLY A 1 85 ? 5.250 -8.979 -26.915 1.00 79.94 85 GLY A C 1
ATOM 661 O O . GLY A 1 85 ? 4.097 -8.549 -27.057 1.00 79.94 85 GLY A O 1
ATOM 662 N N . PRO A 1 86 ? 5.851 -9.739 -27.849 1.00 74.00 86 PRO A N 1
ATOM 663 C CA . PRO A 1 86 ? 5.178 -10.203 -29.059 1.00 74.00 86 PRO A CA 1
ATOM 664 C C . PRO A 1 86 ? 3.872 -10.933 -28.713 1.00 74.00 86 PRO A C 1
ATOM 666 O O . PRO A 1 86 ? 3.844 -11.772 -27.816 1.00 74.00 86 PRO A O 1
ATOM 669 N N . GLY A 1 87 ? 2.776 -10.584 -29.391 1.00 78.94 87 GLY A N 1
ATOM 670 C CA . GLY A 1 87 ? 1.445 -11.138 -29.103 1.00 78.94 87 GLY A CA 1
ATOM 671 C C . GLY A 1 87 ? 0.673 -10.441 -27.974 1.00 78.94 87 GLY A C 1
ATOM 672 O O . GLY A 1 87 ? -0.377 -10.925 -27.566 1.00 78.94 87 GLY A O 1
ATOM 673 N N . GLY A 1 88 ? 1.159 -9.305 -27.457 1.00 83.12 88 GLY A N 1
ATOM 674 C CA . GLY A 1 88 ? 0.423 -8.475 -26.491 1.00 83.12 88 GLY A CA 1
ATOM 675 C C . GLY A 1 88 ? 0.455 -8.983 -25.046 1.00 83.12 88 GLY A C 1
ATOM 676 O O . GLY A 1 88 ? -0.206 -8.404 -24.179 1.00 83.12 88 GLY A O 1
ATOM 677 N N . VAL A 1 89 ? 1.241 -10.030 -24.777 1.00 85.69 89 VAL A N 1
ATOM 678 C CA . VAL A 1 89 ? 1.453 -10.590 -23.437 1.00 85.69 89 VAL A CA 1
ATOM 679 C C . VAL A 1 89 ? 2.246 -9.602 -22.578 1.00 85.69 89 VAL A C 1
ATOM 681 O O . VAL A 1 89 ? 3.229 -9.018 -23.036 1.00 85.69 89 VAL A O 1
ATOM 684 N N . ARG A 1 90 ? 1.815 -9.416 -21.326 1.00 90.69 90 ARG A N 1
ATOM 685 C CA . ARG A 1 90 ? 2.490 -8.559 -20.343 1.00 90.69 90 ARG A CA 1
ATOM 686 C C . ARG A 1 90 ? 3.592 -9.321 -19.620 1.00 90.69 90 ARG A C 1
ATOM 688 O O . ARG A 1 90 ? 3.356 -10.424 -19.118 1.00 90.69 90 ARG A O 1
ATOM 695 N N . PHE A 1 91 ? 4.754 -8.690 -19.534 1.00 91.44 91 PHE A N 1
ATOM 696 C CA . PHE A 1 91 ? 5.911 -9.169 -18.801 1.00 91.44 91 PHE A CA 1
ATOM 697 C C . PHE A 1 91 ? 6.277 -8.192 -17.691 1.00 91.44 91 PHE A C 1
ATOM 699 O O . PHE A 1 91 ? 6.313 -6.982 -17.905 1.00 91.44 91 PHE A O 1
ATOM 706 N N . TYR A 1 92 ? 6.597 -8.743 -16.527 1.00 89.94 92 TYR A N 1
ATOM 707 C CA . TYR A 1 92 ? 6.978 -7.987 -15.344 1.00 89.94 92 TYR A CA 1
ATOM 708 C C . TYR A 1 92 ? 8.449 -8.227 -15.052 1.00 89.94 92 TYR A C 1
ATOM 710 O O . TYR A 1 92 ? 8.862 -9.368 -14.800 1.00 89.94 92 TYR A O 1
ATOM 718 N N . GLY A 1 93 ? 9.234 -7.153 -15.097 1.00 88.56 93 GLY A N 1
ATOM 719 C CA . GLY A 1 93 ? 10.622 -7.181 -14.656 1.00 88.56 93 GLY A CA 1
ATOM 720 C C . GLY A 1 93 ? 10.734 -7.283 -13.130 1.00 88.56 93 GLY A C 1
ATOM 721 O O . GLY A 1 93 ? 9.724 -7.202 -12.422 1.00 88.56 93 GLY A O 1
ATOM 722 N N . PRO A 1 94 ? 11.957 -7.444 -12.598 1.00 84.44 94 PRO A N 1
ATOM 723 C CA . PRO A 1 94 ? 12.186 -7.446 -11.155 1.00 84.44 94 PRO A CA 1
ATOM 724 C C . PRO A 1 94 ? 11.611 -6.216 -10.437 1.00 84.44 94 PRO A C 1
ATOM 726 O O . PRO A 1 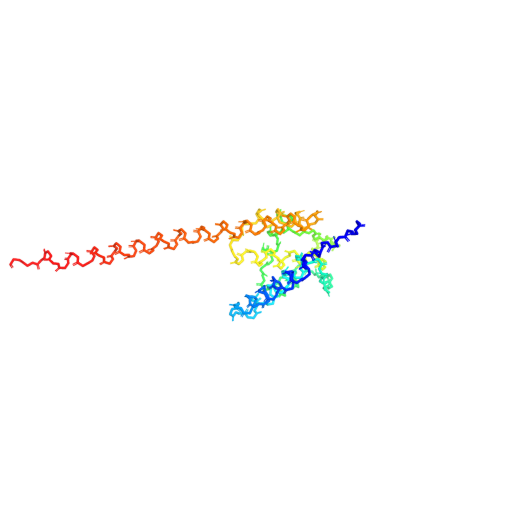94 ? 11.018 -6.370 -9.368 1.00 84.44 94 PRO A O 1
ATOM 729 N N . ASP A 1 95 ? 11.713 -5.029 -11.040 1.00 83.56 95 ASP A N 1
ATOM 730 C CA . ASP A 1 95 ? 11.191 -3.784 -10.461 1.00 83.56 95 ASP A CA 1
ATOM 731 C C . ASP A 1 95 ? 9.659 -3.741 -10.447 1.00 83.56 95 ASP A C 1
ATOM 733 O O . ASP A 1 95 ? 9.053 -3.295 -9.473 1.00 83.56 95 ASP A O 1
ATOM 737 N N . ASP A 1 96 ? 9.001 -4.264 -11.484 1.00 87.81 96 ASP A N 1
ATOM 738 C CA . ASP A 1 96 ? 7.539 -4.330 -11.494 1.00 87.81 96 ASP A CA 1
ATOM 739 C C . ASP A 1 96 ? 7.013 -5.334 -10.473 1.00 87.81 96 ASP A C 1
ATOM 741 O O . ASP A 1 96 ? 6.019 -5.074 -9.800 1.00 87.81 96 ASP A O 1
ATOM 745 N N . GLN A 1 97 ? 7.693 -6.471 -10.318 1.00 86.19 97 GLN A N 1
ATOM 746 C CA . GLN A 1 97 ? 7.342 -7.452 -9.293 1.00 86.19 97 GLN A CA 1
ATOM 747 C C . GLN A 1 97 ? 7.529 -6.878 -7.884 1.00 86.19 97 GLN A C 1
ATOM 749 O O . GLN A 1 97 ? 6.695 -7.105 -7.011 1.00 86.19 97 GLN A O 1
ATOM 754 N N . ALA A 1 98 ? 8.578 -6.081 -7.669 1.00 83.56 98 ALA A N 1
ATOM 755 C CA . ALA A 1 98 ? 8.755 -5.323 -6.437 1.00 83.56 98 ALA A CA 1
ATOM 756 C C . ALA A 1 98 ? 7.587 -4.344 -6.197 1.00 83.56 98 ALA A C 1
ATOM 758 O O . ALA A 1 98 ? 6.984 -4.346 -5.122 1.00 83.56 98 ALA A O 1
ATOM 759 N N . ARG A 1 99 ? 7.201 -3.557 -7.209 1.00 88.12 99 ARG A N 1
ATOM 760 C CA . ARG A 1 99 ? 6.044 -2.645 -7.128 1.00 88.12 99 ARG A CA 1
ATOM 761 C C . ARG A 1 99 ? 4.740 -3.387 -6.813 1.00 88.12 99 ARG A C 1
ATOM 763 O O . ARG A 1 99 ? 3.956 -2.897 -6.002 1.00 88.12 99 ARG A O 1
ATOM 770 N N . ILE A 1 100 ? 4.526 -4.576 -7.384 1.00 88.75 100 ILE A N 1
ATOM 771 C CA . ILE A 1 100 ? 3.369 -5.435 -7.078 1.00 88.75 100 ILE A CA 1
ATOM 772 C C . ILE A 1 100 ? 3.373 -5.845 -5.606 1.00 88.75 100 ILE A C 1
ATOM 774 O O . ILE A 1 100 ? 2.361 -5.680 -4.932 1.00 88.75 100 ILE A O 1
ATOM 778 N N . GLU A 1 101 ? 4.492 -6.337 -5.077 1.00 84.94 101 GLU A N 1
ATOM 779 C CA . GLU A 1 101 ? 4.570 -6.740 -3.669 1.00 84.94 101 GLU A CA 1
ATOM 780 C C . GLU A 1 101 ? 4.299 -5.584 -2.713 1.00 84.94 101 GLU A C 1
ATOM 782 O O . GLU A 1 101 ? 3.548 -5.750 -1.750 1.00 84.94 101 GLU A O 1
ATOM 787 N N . VAL A 1 102 ? 4.859 -4.405 -2.994 1.00 86.12 102 VAL A N 1
ATOM 788 C CA . VAL A 1 102 ? 4.571 -3.182 -2.235 1.00 86.12 102 VAL A CA 1
ATOM 789 C C . VAL A 1 102 ? 3.088 -2.859 -2.301 1.00 86.12 102 VAL A C 1
ATOM 791 O O . VAL A 1 102 ? 2.462 -2.675 -1.261 1.00 86.12 102 VAL A O 1
ATOM 794 N N . ALA A 1 103 ? 2.510 -2.824 -3.503 1.00 90.25 103 ALA A N 1
ATOM 795 C CA . ALA A 1 103 ? 1.111 -2.478 -3.690 1.00 90.25 103 ALA A CA 1
ATOM 796 C C . ALA A 1 103 ? 0.194 -3.435 -2.929 1.00 90.25 103 ALA A C 1
ATOM 798 O O . ALA A 1 103 ? -0.661 -2.984 -2.174 1.00 90.25 103 ALA A O 1
ATOM 799 N N . LEU A 1 104 ? 0.408 -4.745 -3.058 1.00 86.62 104 LEU A N 1
ATOM 800 C CA . LEU A 1 104 ? -0.360 -5.731 -2.309 1.00 86.62 104 LEU A CA 1
ATOM 801 C C . LEU A 1 104 ? -0.191 -5.511 -0.799 1.00 86.62 104 LEU A C 1
ATOM 803 O O . LEU A 1 104 ? -1.161 -5.592 -0.055 1.00 86.62 104 LEU A O 1
ATOM 807 N N . THR A 1 105 ? 1.029 -5.237 -0.321 1.00 85.69 105 THR A N 1
ATOM 808 C CA . THR A 1 105 ? 1.312 -5.106 1.127 1.00 85.69 105 THR A CA 1
ATOM 809 C C . THR A 1 105 ? 0.606 -3.896 1.711 1.00 85.69 105 THR A C 1
ATOM 811 O O . THR A 1 105 ? -0.040 -3.984 2.747 1.00 85.69 105 THR A O 1
ATOM 814 N N . LEU A 1 106 ? 0.627 -2.781 0.990 1.00 87.88 106 LEU A N 1
ATOM 815 C CA . LEU A 1 106 ? -0.116 -1.587 1.371 1.00 87.88 106 LEU A CA 1
ATOM 816 C C . LEU A 1 106 ? -1.636 -1.795 1.289 1.00 87.88 106 LEU A C 1
ATOM 818 O O . LEU A 1 106 ? -2.372 -1.240 2.103 1.00 87.88 106 LEU A O 1
ATOM 822 N N . ARG A 1 107 ? -2.123 -2.635 0.368 1.00 88.56 107 ARG A N 1
ATOM 823 C CA . ARG A 1 107 ? -3.543 -3.018 0.319 1.00 88.56 107 ARG A CA 1
ATOM 824 C C . ARG A 1 107 ? -3.988 -3.818 1.541 1.00 88.56 107 ARG A C 1
ATOM 826 O O . ARG A 1 107 ? -5.121 -3.612 1.967 1.00 88.56 107 ARG A O 1
ATOM 833 N N . ASP A 1 108 ? -3.127 -4.648 2.124 1.00 84.44 108 ASP A N 1
ATOM 834 C CA . ASP A 1 108 ? -3.449 -5.376 3.362 1.00 84.44 108 ASP A CA 1
ATOM 835 C C . ASP A 1 108 ? -3.615 -4.422 4.557 1.00 84.44 108 ASP A C 1
ATOM 837 O O . ASP A 1 108 ? -4.435 -4.661 5.439 1.00 84.44 108 ASP A O 1
ATOM 841 N N . PHE A 1 109 ? -2.931 -3.274 4.535 1.00 84.62 109 PHE A N 1
ATOM 842 C CA . PHE A 1 109 ? -3.128 -2.179 5.496 1.00 84.62 109 PHE A CA 1
ATOM 843 C C . PHE A 1 109 ? -4.306 -1.245 5.145 1.00 84.62 109 PHE A C 1
ATOM 845 O O . PHE A 1 109 ? -4.474 -0.184 5.747 1.00 84.62 109 PHE A O 1
ATOM 852 N N . ASP A 1 110 ? -5.130 -1.629 4.168 1.00 89.38 110 ASP A N 1
ATOM 853 C CA . ASP A 1 110 ? -6.222 -0.845 3.582 1.00 89.38 110 ASP A CA 1
ATOM 854 C C . ASP A 1 110 ? -5.810 0.556 3.096 1.00 89.38 110 ASP A C 1
ATOM 856 O O . ASP A 1 110 ? -6.576 1.524 3.174 1.00 89.38 110 ASP A O 1
ATOM 860 N N . VAL A 1 111 ? -4.590 0.670 2.566 1.00 92.00 111 VAL A N 1
ATOM 861 C CA . VAL A 1 111 ? -4.142 1.872 1.859 1.00 92.00 111 VAL A CA 1
ATOM 862 C C . VAL A 1 111 ? -4.808 1.928 0.484 1.00 92.00 111 VAL A C 1
ATOM 864 O O . VAL A 1 111 ? -4.926 0.922 -0.228 1.00 92.00 111 VAL A O 1
ATOM 867 N N . GLY A 1 112 ? -5.279 3.113 0.098 1.00 92.50 112 GLY A N 1
ATOM 868 C CA . GLY A 1 112 ? -5.903 3.345 -1.200 1.00 92.50 112 GLY A CA 1
ATOM 869 C C . GLY A 1 112 ? -4.908 3.207 -2.353 1.00 92.50 112 GLY A C 1
ATOM 870 O O . GLY A 1 112 ? -3.727 3.514 -2.228 1.00 92.50 112 GLY A O 1
ATOM 871 N N . LEU A 1 113 ? -5.385 2.772 -3.518 1.00 91.75 113 LEU A N 1
ATOM 872 C CA . LEU A 1 113 ? -4.524 2.598 -4.694 1.00 91.75 113 LEU A CA 1
ATOM 873 C C . LEU A 1 113 ? -3.957 3.924 -5.238 1.00 91.75 113 LEU A C 1
ATOM 875 O O . LEU A 1 113 ? -2.904 3.908 -5.870 1.00 91.75 113 LEU A O 1
ATOM 879 N N . ASP A 1 114 ? -4.607 5.060 -4.974 1.00 94.62 114 ASP A N 1
ATOM 880 C CA . ASP A 1 114 ? -4.082 6.381 -5.343 1.00 94.62 114 ASP A CA 1
ATOM 881 C C . ASP A 1 114 ? -2.895 6.795 -4.466 1.00 94.62 114 ASP A C 1
ATOM 883 O O . ASP A 1 114 ? -1.897 7.298 -4.987 1.00 94.62 114 ASP A O 1
ATOM 887 N N . ASP A 1 115 ? -2.957 6.505 -3.163 1.00 95.69 115 ASP A N 1
ATOM 888 C CA . ASP A 1 115 ? -1.831 6.700 -2.248 1.00 95.69 115 ASP A CA 1
ATOM 889 C C . ASP A 1 115 ? -0.683 5.750 -2.589 1.00 95.69 115 ASP A C 1
ATOM 891 O O . ASP A 1 115 ? 0.470 6.168 -2.626 1.00 95.69 115 ASP A O 1
ATOM 895 N N . ILE A 1 116 ? -0.984 4.493 -2.932 1.00 94.25 116 ILE A N 1
ATOM 896 C CA . ILE A 1 116 ? 0.022 3.525 -3.397 1.00 94.25 116 ILE A CA 1
ATOM 897 C C . ILE A 1 116 ? 0.723 4.036 -4.661 1.00 94.25 116 ILE A C 1
ATOM 899 O O . ILE A 1 116 ? 1.952 4.020 -4.729 1.00 94.25 116 ILE A O 1
ATOM 903 N N . ARG A 1 117 ? -0.035 4.526 -5.651 1.00 94.06 117 ARG A N 1
ATOM 904 C CA . ARG A 1 117 ? 0.534 5.110 -6.874 1.00 94.06 117 ARG A CA 1
ATOM 905 C C . ARG A 1 117 ? 1.441 6.295 -6.543 1.00 94.06 117 ARG A C 1
ATOM 907 O O . ARG A 1 117 ? 2.576 6.340 -7.007 1.00 94.06 117 ARG A O 1
ATOM 914 N N . ARG A 1 118 ? 0.968 7.228 -5.710 1.00 95.44 118 ARG A N 1
ATOM 915 C CA . ARG A 1 118 ? 1.753 8.395 -5.284 1.00 95.44 118 ARG A CA 1
ATOM 916 C C . ARG A 1 118 ? 3.022 7.991 -4.538 1.00 95.44 118 ARG A C 1
ATOM 918 O O . ARG A 1 118 ? 4.073 8.582 -4.764 1.00 95.44 118 ARG A O 1
ATOM 925 N N . PHE A 1 119 ? 2.938 6.988 -3.671 1.00 94.31 119 PHE A N 1
ATOM 926 C CA . PHE A 1 119 ? 4.089 6.455 -2.955 1.00 94.31 119 PHE A CA 1
ATOM 927 C C . PHE A 1 119 ? 5.149 5.911 -3.915 1.00 94.31 119 PHE A C 1
ATOM 929 O O . PHE A 1 119 ? 6.320 6.240 -3.759 1.00 94.31 119 PHE A O 1
ATOM 936 N N . ILE A 1 120 ? 4.750 5.139 -4.929 1.00 91.31 120 ILE A N 1
ATOM 937 C CA . ILE A 1 120 ? 5.674 4.596 -5.937 1.00 91.31 120 ILE A CA 1
ATOM 938 C C . ILE A 1 120 ? 6.300 5.719 -6.773 1.00 91.31 120 ILE A C 1
ATOM 940 O O . ILE A 1 120 ? 7.512 5.730 -6.965 1.00 91.31 120 ILE A O 1
ATOM 944 N N . GLU A 1 121 ? 5.510 6.707 -7.199 1.00 92.69 121 GLU A N 1
ATOM 945 C CA . GLU A 1 121 ? 6.024 7.881 -7.921 1.00 92.69 121 GLU A CA 1
ATOM 946 C C . GLU A 1 121 ? 7.050 8.670 -7.101 1.00 92.69 121 GLU A C 1
ATOM 948 O O . GLU A 1 121 ? 8.028 9.178 -7.651 1.00 92.69 121 GLU A O 1
ATOM 953 N N . LEU A 1 122 ? 6.833 8.783 -5.788 1.00 93.62 122 LEU A N 1
ATOM 954 C CA . LEU A 1 122 ? 7.805 9.378 -4.878 1.00 93.62 122 LEU A CA 1
ATOM 955 C C . LEU A 1 122 ? 9.020 8.472 -4.708 1.00 93.62 122 LEU A C 1
ATOM 957 O O . LEU A 1 122 ? 10.131 8.978 -4.723 1.00 93.62 122 LEU A O 1
ATOM 961 N N . LEU A 1 123 ? 8.845 7.156 -4.595 1.00 89.25 123 LEU A N 1
ATOM 962 C CA . LEU A 1 123 ? 9.948 6.215 -4.404 1.00 89.25 123 LEU A CA 1
ATOM 963 C C . LEU A 1 123 ? 10.959 6.269 -5.557 1.00 89.25 123 LEU A C 1
ATOM 965 O O . LEU A 1 123 ? 12.163 6.187 -5.311 1.00 89.25 123 LEU A O 1
ATOM 969 N N . ASP A 1 124 ? 10.469 6.460 -6.784 1.00 87.94 124 ASP A N 1
ATOM 970 C CA . ASP A 1 124 ? 11.290 6.608 -7.989 1.00 87.94 124 ASP A CA 1
ATOM 971 C C . ASP A 1 124 ? 12.058 7.948 -8.032 1.00 87.94 124 ASP A C 1
ATOM 973 O O . ASP A 1 124 ? 13.089 8.043 -8.698 1.00 87.94 124 ASP A O 1
ATOM 977 N N . ARG A 1 125 ? 11.578 8.994 -7.342 1.00 91.75 125 ARG A N 1
ATOM 978 C CA . ARG A 1 125 ? 12.134 10.363 -7.404 1.00 91.75 125 ARG A CA 1
ATOM 979 C C . ARG A 1 125 ? 12.953 10.746 -6.173 1.00 91.75 125 ARG A C 1
ATOM 981 O O . ARG A 1 125 ? 14.030 11.316 -6.297 1.00 91.75 125 ARG A O 1
ATOM 988 N N . ASP A 1 126 ? 12.409 10.472 -4.995 1.00 92.94 126 ASP A N 1
ATOM 989 C CA . ASP A 1 126 ? 12.941 10.823 -3.685 1.00 92.94 126 ASP A CA 1
ATOM 990 C C . ASP A 1 126 ? 12.423 9.833 -2.627 1.00 92.94 126 ASP A C 1
ATOM 992 O O . ASP A 1 126 ? 11.287 9.899 -2.144 1.00 92.94 126 ASP A O 1
ATOM 996 N N . ARG A 1 127 ? 13.307 8.918 -2.219 1.00 88.25 127 ARG A N 1
ATOM 997 C CA . ARG A 1 127 ? 13.006 7.896 -1.208 1.00 88.25 127 ARG A CA 1
ATOM 998 C C . ARG A 1 127 ? 12.696 8.492 0.165 1.00 88.25 127 ARG A C 1
ATOM 1000 O O . ARG A 1 127 ? 11.920 7.894 0.908 1.00 88.25 127 ARG A O 1
ATOM 1007 N N . GLY A 1 128 ? 13.284 9.636 0.515 1.00 88.94 128 GLY A N 1
ATOM 1008 C CA . GLY A 1 128 ? 13.003 10.329 1.771 1.00 88.94 128 GLY A CA 1
ATOM 1009 C C . GLY A 1 128 ? 11.576 10.864 1.783 1.00 88.94 128 GLY A C 1
ATOM 1010 O O . GLY A 1 128 ? 10.809 10.558 2.697 1.00 88.94 128 GLY A O 1
ATOM 1011 N N . ALA A 1 129 ? 11.182 11.562 0.716 1.00 93.56 129 ALA A N 1
ATOM 1012 C CA . ALA A 1 129 ? 9.810 12.037 0.545 1.00 93.56 129 ALA A CA 1
ATOM 1013 C C . ALA A 1 129 ? 8.793 10.883 0.518 1.00 93.56 129 ALA A C 1
ATOM 1015 O O . ALA A 1 129 ? 7.725 10.992 1.121 1.00 93.56 129 ALA A O 1
ATOM 1016 N N . ALA A 1 130 ? 9.132 9.759 -0.124 1.00 91.50 130 ALA A N 1
ATOM 1017 C CA . ALA A 1 130 ? 8.287 8.566 -0.153 1.00 91.50 130 ALA A CA 1
ATOM 1018 C C . ALA A 1 130 ? 8.039 7.991 1.252 1.00 91.50 130 ALA A C 1
ATOM 1020 O O . ALA A 1 130 ? 6.896 7.692 1.601 1.00 91.50 130 ALA A O 1
ATOM 1021 N N . ARG A 1 131 ? 9.091 7.872 2.075 1.00 90.06 131 ARG A N 1
ATOM 1022 C CA . ARG A 1 131 ? 8.990 7.379 3.460 1.00 90.06 131 ARG A CA 1
ATOM 1023 C C . ARG A 1 131 ? 8.116 8.287 4.317 1.00 90.06 131 ARG A C 1
ATOM 1025 O O . ARG A 1 131 ? 7.204 7.791 4.972 1.00 90.06 131 ARG A O 1
ATOM 1032 N N . THR A 1 132 ? 8.344 9.600 4.262 1.00 94.62 132 THR A N 1
ATOM 1033 C CA . THR A 1 132 ? 7.535 10.583 4.999 1.00 94.62 132 THR A CA 1
ATOM 1034 C C . THR A 1 132 ? 6.069 10.524 4.579 1.00 94.62 132 THR A C 1
ATOM 1036 O O . THR A 1 132 ? 5.182 10.496 5.430 1.00 94.62 132 THR A O 1
ATOM 1039 N N . PHE A 1 133 ? 5.805 10.451 3.272 1.00 95.81 133 PHE A N 1
ATOM 1040 C CA . PHE A 1 133 ? 4.449 10.327 2.745 1.00 95.81 133 PHE A CA 1
ATOM 1041 C C . PHE A 1 133 ? 3.749 9.065 3.261 1.00 95.81 133 PHE A C 1
ATOM 1043 O O . PHE A 1 133 ? 2.634 9.146 3.773 1.00 95.81 133 PHE A O 1
ATOM 1050 N N . LEU A 1 134 ? 4.402 7.905 3.174 1.00 93.00 134 LEU A N 1
ATOM 1051 C CA . LEU A 1 134 ? 3.797 6.650 3.608 1.00 93.00 134 LEU A CA 1
ATOM 1052 C C . LEU A 1 134 ? 3.574 6.600 5.125 1.00 93.00 134 LEU A C 1
ATOM 1054 O O . LEU A 1 134 ? 2.526 6.132 5.567 1.00 93.00 134 LEU A O 1
ATOM 1058 N N . ALA A 1 135 ? 4.517 7.114 5.919 1.00 92.44 135 ALA A N 1
ATOM 1059 C CA . ALA A 1 135 ? 4.355 7.215 7.367 1.00 92.44 135 ALA A CA 1
ATOM 1060 C C . ALA A 1 135 ? 3.116 8.048 7.737 1.00 92.44 135 ALA A C 1
ATOM 1062 O O . ALA A 1 135 ? 2.345 7.653 8.614 1.00 92.44 135 ALA A O 1
ATOM 1063 N N . GLN A 1 136 ? 2.880 9.154 7.024 1.00 96.38 136 GLN A N 1
ATOM 1064 C CA . GLN A 1 136 ? 1.686 9.975 7.209 1.00 96.38 136 GLN A CA 1
ATOM 1065 C C . GLN A 1 136 ? 0.406 9.211 6.842 1.00 96.38 136 GLN A C 1
ATOM 1067 O O . GLN A 1 136 ? -0.510 9.137 7.658 1.00 96.38 136 GLN A O 1
ATOM 1072 N N . VAL A 1 137 ? 0.366 8.573 5.667 1.00 95.75 137 VAL A N 1
ATOM 1073 C CA . VAL A 1 137 ? -0.792 7.780 5.211 1.00 95.75 137 VAL A CA 1
ATOM 1074 C C . VAL A 1 137 ? -1.156 6.683 6.217 1.00 95.75 137 VAL A C 1
ATOM 1076 O O . VAL A 1 137 ? -2.325 6.520 6.569 1.00 95.75 137 VAL A O 1
ATOM 1079 N N . LEU A 1 138 ? -0.166 5.943 6.722 1.00 92.81 138 LEU A N 1
ATOM 1080 C CA . LEU A 1 138 ? -0.394 4.888 7.713 1.00 92.81 138 LEU A CA 1
ATOM 1081 C C . LEU A 1 138 ? -0.843 5.459 9.065 1.00 92.81 138 LEU A C 1
ATOM 1083 O O . LEU A 1 138 ? -1.730 4.891 9.704 1.00 92.81 138 LEU A O 1
ATOM 1087 N N . THR A 1 139 ? -0.297 6.603 9.481 1.00 94.88 139 THR A N 1
ATOM 1088 C CA . THR A 1 139 ? -0.724 7.300 10.706 1.00 94.88 139 THR A CA 1
ATOM 1089 C C . THR A 1 139 ? -2.189 7.720 10.622 1.00 94.88 139 THR A C 1
ATOM 1091 O O . THR A 1 139 ? -2.972 7.444 11.538 1.00 94.88 139 THR A O 1
ATOM 1094 N N . ASP A 1 140 ? -2.588 8.320 9.500 1.00 95.31 140 ASP A N 1
ATOM 1095 C CA . ASP A 1 140 ? -3.972 8.724 9.255 1.00 95.31 140 ASP A CA 1
ATOM 1096 C C . ASP A 1 140 ? -4.901 7.510 9.263 1.00 95.31 140 ASP A C 1
ATOM 1098 O O . ASP A 1 140 ? -5.972 7.543 9.878 1.00 95.31 140 ASP A O 1
ATOM 1102 N N . ARG A 1 141 ? -4.455 6.399 8.666 1.00 93.38 141 ARG A N 1
ATOM 1103 C CA . ARG A 1 141 ? -5.195 5.138 8.629 1.00 93.38 141 ARG A CA 1
ATOM 1104 C C . ARG A 1 141 ? -5.397 4.526 10.015 1.00 93.38 141 ARG A C 1
ATOM 1106 O O . ARG A 1 141 ? -6.507 4.093 10.332 1.00 93.38 141 ARG A O 1
ATOM 1113 N N . ILE A 1 142 ? -4.367 4.529 10.861 1.00 94.00 142 ILE A N 1
ATOM 1114 C CA . ILE A 1 142 ? -4.461 4.093 12.262 1.00 94.00 142 ILE A CA 1
ATOM 1115 C C . ILE A 1 142 ? -5.475 4.958 13.015 1.00 94.00 142 ILE A C 1
ATOM 1117 O O . ILE A 1 142 ? -6.336 4.428 13.723 1.00 94.00 142 ILE A O 1
ATOM 1121 N N . ALA A 1 143 ? -5.413 6.283 12.853 1.00 94.50 143 ALA A N 1
ATOM 1122 C CA . ALA A 1 143 ? -6.362 7.193 13.489 1.00 94.50 143 ALA A CA 1
ATOM 1123 C C . ALA A 1 143 ? -7.807 6.902 13.045 1.00 94.50 143 ALA A C 1
ATOM 1125 O O . ALA A 1 143 ? -8.732 6.899 13.860 1.00 94.50 143 ALA A O 1
ATOM 1126 N N . ASP A 1 144 ? -7.996 6.599 11.765 1.00 93.88 144 ASP A N 1
ATOM 1127 C CA . ASP A 1 144 ? -9.275 6.228 11.172 1.00 93.88 144 ASP A CA 1
ATOM 1128 C C . ASP A 1 144 ? -9.846 4.925 11.736 1.00 93.88 144 ASP A C 1
ATOM 1130 O O . ASP A 1 144 ? -11.031 4.856 12.083 1.00 93.88 144 ASP A O 1
ATOM 1134 N N . PHE A 1 145 ? -9.009 3.893 11.859 1.00 94.06 145 PHE A N 1
ATOM 1135 C CA . PHE A 1 145 ? -9.407 2.623 12.456 1.00 94.06 145 PHE A CA 1
ATOM 1136 C C . PHE A 1 145 ? -9.774 2.786 13.929 1.00 94.06 145 PHE A C 1
ATOM 1138 O O . PHE A 1 145 ? -10.855 2.351 14.327 1.00 94.06 145 PHE A O 1
ATOM 1145 N N . ARG A 1 146 ? -8.966 3.518 14.704 1.00 96.06 146 ARG A N 1
ATOM 1146 C CA . ARG A 1 146 ? -9.269 3.840 16.109 1.00 96.06 146 ARG A CA 1
ATOM 1147 C C . ARG A 1 146 ? -10.607 4.568 16.253 1.00 96.06 146 ARG A C 1
ATOM 1149 O O . ARG A 1 146 ? -11.396 4.248 17.137 1.00 96.06 146 ARG A O 1
ATOM 1156 N N . ARG A 1 147 ? -10.931 5.504 15.351 1.00 96.94 147 ARG A N 1
ATOM 1157 C CA . ARG A 1 147 ? -12.251 6.169 15.336 1.00 96.94 147 ARG A CA 1
ATOM 1158 C C . ARG A 1 147 ? -13.401 5.189 15.089 1.00 96.94 147 ARG A C 1
ATOM 1160 O O . ARG A 1 147 ? -14.480 5.344 15.663 1.00 96.94 147 ARG A O 1
ATOM 1167 N N . ARG A 1 148 ? -13.223 4.210 14.199 1.00 96.75 148 ARG A N 1
ATOM 1168 C CA . ARG A 1 148 ? -14.248 3.190 13.899 1.00 96.75 148 ARG A CA 1
ATOM 1169 C C . ARG A 1 148 ? -14.438 2.235 15.074 1.00 96.75 148 ARG A C 1
ATOM 1171 O O . ARG A 1 148 ? -15.579 2.001 15.459 1.00 96.75 148 ARG A O 1
ATOM 1178 N N . GLU A 1 149 ? -13.345 1.779 15.673 1.00 97.31 149 GLU A N 1
ATOM 1179 C CA . GLU A 1 149 ? -13.348 0.953 16.881 1.00 97.31 149 GLU A CA 1
ATOM 1180 C C . GLU A 1 149 ? -14.089 1.649 18.031 1.00 97.31 149 GLU A C 1
ATOM 1182 O O . GLU A 1 149 ? -15.035 1.094 18.584 1.00 97.31 149 GLU A O 1
ATOM 1187 N N . GLN A 1 150 ? -13.743 2.906 18.331 1.00 97.44 150 GLN A N 1
ATOM 1188 C CA . GLN A 1 150 ? -14.402 3.678 19.389 1.00 97.44 150 GLN A CA 1
ATOM 1189 C C . GLN A 1 150 ? -15.904 3.849 19.141 1.00 97.44 150 GLN A C 1
ATOM 1191 O O . GLN A 1 150 ? -16.698 3.763 20.079 1.00 97.44 150 GLN A O 1
ATOM 1196 N N . ARG A 1 151 ? -16.320 4.079 17.886 1.00 97.81 151 ARG A N 1
ATOM 1197 C CA . ARG A 1 151 ? -17.746 4.142 17.531 1.00 97.81 151 ARG A CA 1
ATOM 1198 C C . ARG A 1 151 ? -18.440 2.805 17.778 1.00 97.81 151 ARG A C 1
ATOM 1200 O O . ARG A 1 151 ? -19.474 2.795 18.438 1.00 97.81 151 ARG A O 1
ATOM 1207 N N . ALA A 1 152 ? -17.858 1.699 17.318 1.00 97.75 152 ALA A N 1
ATOM 1208 C CA . ALA A 1 152 ? -18.413 0.365 17.535 1.00 97.75 152 ALA A CA 1
ATOM 1209 C C . ALA A 1 152 ? -18.525 0.030 19.033 1.00 97.75 152 ALA A C 1
ATOM 1211 O O . ALA A 1 152 ? -19.578 -0.415 19.486 1.00 97.75 152 ALA A O 1
ATOM 1212 N N . ALA A 1 153 ? -17.487 0.324 19.821 1.00 96.94 153 ALA A N 1
ATOM 1213 C CA . ALA A 1 153 ? -17.480 0.109 21.265 1.00 96.94 153 ALA A CA 1
ATOM 1214 C C . ALA A 1 153 ? -18.586 0.904 21.979 1.00 96.94 153 ALA A C 1
ATOM 1216 O O . ALA A 1 153 ? -19.296 0.354 22.823 1.00 96.94 153 ALA A O 1
ATOM 1217 N N . ARG A 1 154 ? -18.790 2.176 21.603 1.00 97.06 154 ARG A N 1
ATOM 1218 C CA . ARG A 1 154 ? -19.882 3.011 22.136 1.00 97.06 154 ARG A CA 1
ATOM 1219 C C . ARG A 1 154 ? -21.256 2.433 21.803 1.00 97.06 154 ARG A C 1
ATOM 1221 O O . ARG A 1 154 ? -22.109 2.365 22.683 1.00 97.06 154 ARG A O 1
ATOM 1228 N N . THR A 1 155 ? -21.462 1.983 20.565 1.00 97.12 155 THR A N 1
ATOM 1229 C CA . THR A 1 155 ? -22.720 1.344 20.152 1.00 97.12 155 THR A CA 1
ATOM 1230 C C . THR A 1 155 ? -22.979 0.055 20.932 1.00 97.12 155 THR A C 1
ATOM 1232 O O . THR A 1 155 ? -24.087 -0.143 21.423 1.00 97.12 155 THR A O 1
ATOM 1235 N N . ILE A 1 156 ? -21.962 -0.795 21.111 1.00 96.94 156 ILE A N 1
ATOM 1236 C CA . ILE A 1 156 ? -22.071 -2.032 21.900 1.00 96.94 156 ILE A CA 1
ATOM 1237 C C . ILE A 1 156 ? -22.435 -1.725 23.358 1.00 96.94 156 ILE A C 1
ATOM 1239 O O . ILE A 1 156 ? -23.318 -2.377 23.915 1.00 96.94 156 ILE A O 1
ATOM 1243 N N . ALA A 1 157 ? -21.783 -0.735 23.975 1.00 95.81 157 ALA A N 1
ATOM 1244 C CA . ALA A 1 157 ? -22.085 -0.326 25.345 1.00 95.81 157 ALA A CA 1
ATOM 1245 C C . ALA A 1 157 ? -23.542 0.146 25.483 1.00 95.81 157 ALA A C 1
ATOM 1247 O O . ALA A 1 157 ? -24.252 -0.331 26.367 1.00 95.81 157 ALA A O 1
ATOM 1248 N N . TRP A 1 158 ? -24.005 1.000 24.563 1.00 94.88 158 TRP A N 1
ATOM 1249 C CA . TRP A 1 158 ? -25.389 1.480 24.534 1.00 94.88 158 TRP A CA 1
ATOM 1250 C C . TRP A 1 158 ? -26.401 0.329 24.419 1.00 94.88 158 TRP A C 1
ATOM 1252 O O . TRP A 1 158 ? -27.324 0.244 25.231 1.00 94.88 158 TRP A O 1
ATOM 1262 N N . LEU A 1 159 ? -26.187 -0.609 23.485 1.00 94.94 159 LEU A N 1
ATOM 1263 C CA . LEU A 1 159 ? -27.057 -1.780 23.296 1.00 94.94 159 LEU A CA 1
ATOM 1264 C C . LEU A 1 159 ? -27.139 -2.659 24.553 1.00 94.94 159 LEU A C 1
ATOM 1266 O O . LEU A 1 159 ? -28.224 -3.120 24.916 1.00 94.94 159 LEU A O 1
ATOM 1270 N N . ARG A 1 160 ? -26.009 -2.870 25.242 1.00 93.69 160 ARG A N 1
ATOM 1271 C CA . ARG A 1 160 ? -25.965 -3.641 26.495 1.00 93.69 160 ARG A CA 1
ATOM 1272 C C . ARG A 1 160 ? -26.761 -2.954 27.607 1.00 93.69 160 ARG A C 1
ATOM 1274 O O . ARG A 1 160 ? -27.537 -3.625 28.273 1.00 93.69 160 ARG A O 1
ATOM 1281 N N . THR A 1 161 ? -26.632 -1.634 27.759 1.00 92.62 161 THR A N 1
ATOM 1282 C CA . THR A 1 161 ? -27.377 -0.871 28.780 1.00 92.62 161 THR A CA 1
ATOM 1283 C C . THR A 1 161 ? -28.876 -0.772 28.498 1.00 92.62 161 THR A C 1
ATOM 1285 O O . THR A 1 161 ? -29.672 -0.886 29.426 1.00 92.62 161 THR A O 1
ATOM 1288 N N . ALA A 1 162 ? -29.277 -0.609 27.232 1.00 84.19 162 ALA A N 1
ATOM 1289 C CA . ALA A 1 162 ? -30.688 -0.553 26.846 1.00 84.19 162 ALA A CA 1
ATOM 1290 C C . ALA A 1 162 ? -31.399 -1.885 27.131 1.00 84.19 162 ALA A C 1
ATOM 1292 O O . ALA A 1 162 ? -32.515 -1.901 27.642 1.00 84.19 162 ALA A O 1
ATOM 1293 N N . SER A 1 163 ? -30.710 -3.003 26.884 1.00 74.81 163 SER A N 1
ATOM 1294 C CA . SER A 1 163 ? -31.238 -4.346 27.146 1.00 74.81 163 SER A CA 1
ATOM 1295 C C . SER A 1 163 ? -31.446 -4.624 28.642 1.00 74.81 163 SER A C 1
ATOM 1297 O O . SER A 1 163 ? -32.334 -5.393 28.998 1.00 74.81 163 SER A O 1
ATOM 1299 N N . SER A 1 164 ? -30.660 -3.992 29.522 1.00 72.00 164 SER A N 1
ATOM 1300 C CA . SER A 1 164 ? -30.805 -4.114 30.980 1.00 72.00 164 SER A CA 1
ATOM 1301 C C . SER A 1 164 ? -32.020 -3.364 31.537 1.00 72.00 164 SER A C 1
ATOM 1303 O O . SER A 1 164 ? -32.610 -3.832 32.502 1.00 72.00 164 SER A O 1
ATOM 1305 N N . GLN A 1 165 ? -32.423 -2.239 30.934 1.00 62.78 165 GLN A N 1
ATOM 1306 C CA . GLN A 1 165 ? -33.564 -1.438 31.413 1.00 62.78 165 GLN A CA 1
ATOM 1307 C C . GLN A 1 165 ? -34.919 -2.025 30.998 1.00 62.78 165 GLN A C 1
ATOM 1309 O O . GLN A 1 165 ? -35.885 -1.952 31.747 1.00 62.78 165 GLN A O 1
ATOM 1314 N N . THR A 1 166 ? -35.004 -2.677 29.835 1.00 59.56 166 THR A N 1
ATOM 1315 C CA . THR A 1 166 ? -36.260 -3.294 29.366 1.00 59.56 166 THR A CA 1
ATOM 1316 C C . THR A 1 166 ? -36.680 -4.525 30.190 1.00 59.56 166 THR A C 1
ATOM 1318 O O . THR A 1 166 ? -37.824 -4.963 30.090 1.00 59.56 166 THR A O 1
ATOM 1321 N N . GLY A 1 167 ? -35.783 -5.088 31.010 1.00 57.59 167 GLY A N 1
ATOM 1322 C CA . GLY A 1 167 ? -36.089 -6.196 31.923 1.00 57.59 167 GLY A CA 1
ATOM 1323 C C . GLY A 1 167 ? -36.717 -5.783 33.260 1.00 57.59 167 GLY A C 1
ATOM 1324 O O . GLY A 1 167 ? -37.293 -6.641 33.919 1.00 57.59 167 GLY A O 1
ATOM 1325 N N . ASP A 1 168 ? -36.625 -4.504 33.640 1.00 52.72 168 ASP A N 1
ATOM 1326 C CA . ASP A 1 168 ? -37.077 -3.986 34.946 1.00 52.72 168 ASP A CA 1
ATOM 1327 C C . ASP A 1 168 ? -38.499 -3.384 34.886 1.00 52.72 168 ASP A C 1
ATOM 1329 O O . ASP A 1 168 ? -39.201 -3.297 35.885 1.00 52.72 168 ASP A O 1
ATOM 1333 N N . ASP A 1 169 ? -38.987 -3.049 33.685 1.00 54.53 169 ASP A N 1
ATOM 1334 C CA . ASP A 1 169 ? -40.258 -2.329 33.472 1.00 54.53 169 ASP A CA 1
ATOM 1335 C C . ASP A 1 169 ? -41.477 -3.258 33.241 1.00 54.53 169 ASP A C 1
ATOM 1337 O O . ASP A 1 169 ? -42.487 -2.885 32.640 1.00 54.53 169 ASP A O 1
ATOM 1341 N N . ARG A 1 170 ? -41.391 -4.519 33.685 1.00 49.22 170 ARG A N 1
ATOM 1342 C CA . ARG A 1 170 ? -42.501 -5.487 33.644 1.00 49.22 170 ARG A CA 1
ATOM 1343 C C . ARG A 1 170 ? -42.645 -6.204 34.980 1.00 49.22 170 ARG A C 1
ATOM 1345 O O . ARG A 1 170 ? -42.167 -7.324 35.081 1.00 49.22 170 ARG A O 1
ATOM 1352 N N . LEU A 1 171 ? -43.337 -5.596 35.945 1.00 44.34 171 LEU A N 1
ATOM 1353 C CA . LEU A 1 171 ? -44.079 -6.266 37.030 1.00 44.34 171 LEU A CA 1
ATOM 1354 C C . LEU A 1 171 ? -44.939 -5.227 37.791 1.00 44.34 171 LEU A C 1
ATOM 1356 O O . LEU A 1 171 ? -44.392 -4.449 38.571 1.00 44.34 171 LEU A O 1
ATOM 1360 N N . PRO A 1 172 ? -46.267 -5.184 37.583 1.00 50.50 172 PRO A N 1
ATOM 1361 C CA . PRO A 1 172 ? -47.232 -4.884 38.638 1.00 50.50 172 PRO A CA 1
ATOM 1362 C C . PRO A 1 172 ? -47.600 -6.141 39.443 1.00 50.50 172 PRO A C 1
ATOM 1364 O O . PRO A 1 172 ? -47.606 -7.250 38.855 1.00 50.50 172 PRO A O 1
#

pLDDT: mean 78.08, std 18.35, range [37.06, 97.81]

Radius of gyration: 23.84 Å; chains: 1; bounding box: 91×48×68 Å